Protein AF-A0AAW3P7K0-F1 (afdb_monomer_lite)

pLDDT: mean 92.18, std 8.74, range [52.62, 98.25]

Structure (mmCIF, N/CA/C/O backbone):
data_AF-A0AAW3P7K0-F1
#
_entry.id   AF-A0AAW3P7K0-F1
#
loop_
_atom_site.group_PDB
_atom_site.id
_atom_site.type_symbol
_atom_site.label_atom_id
_atom_sit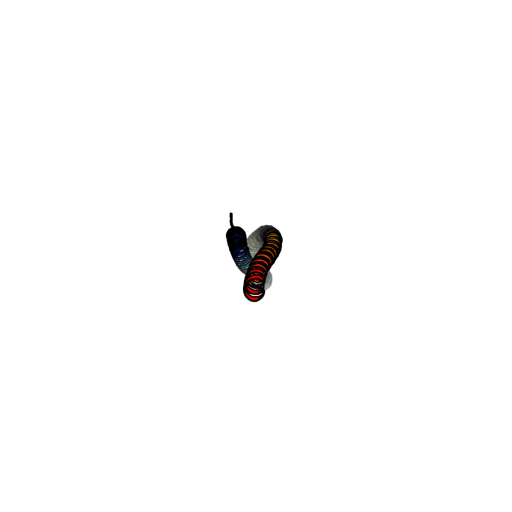e.label_alt_id
_atom_site.label_comp_id
_atom_site.label_asym_id
_atom_site.label_entity_id
_atom_site.label_seq_id
_atom_site.pdbx_PDB_ins_code
_atom_site.Cartn_x
_atom_site.Cartn_y
_atom_site.Cartn_z
_atom_site.occupancy
_atom_site.B_iso_or_equiv
_atom_site.auth_seq_id
_atom_site.auth_comp_id
_atom_site.auth_asym_id
_atom_site.auth_atom_id
_atom_site.pdbx_PDB_model_num
ATOM 1 N N . MET A 1 1 ? -27.003 12.904 22.750 1.00 52.62 1 MET A N 1
ATOM 2 C CA . MET A 1 1 ? -26.689 11.884 21.713 1.00 52.62 1 MET A CA 1
ATOM 3 C C . MET A 1 1 ? -26.340 10.561 22.387 1.00 52.62 1 MET A C 1
ATOM 5 O O . MET A 1 1 ? -25.331 10.529 23.082 1.00 52.62 1 MET A O 1
ATOM 9 N N . SER A 1 2 ? -27.142 9.507 22.182 1.00 78.75 2 SER A N 1
ATOM 10 C CA . SER A 1 2 ? -26.911 8.167 22.763 1.00 78.75 2 SER A CA 1
ATOM 11 C C . SER A 1 2 ? -25.502 7.629 22.449 1.00 78.75 2 SER A C 1
ATOM 13 O O . SER A 1 2 ? -24.997 7.833 21.338 1.00 78.75 2 SER A O 1
ATOM 15 N N . GLY A 1 3 ? -24.869 6.960 23.423 1.00 83.00 3 GLY A N 1
ATOM 16 C CA . GLY A 1 3 ? -23.527 6.372 23.309 1.00 83.00 3 GLY A CA 1
ATOM 17 C C . GLY A 1 3 ? -23.384 5.454 22.093 1.00 83.00 3 GLY A C 1
ATOM 18 O O . GLY A 1 3 ? -22.429 5.605 21.327 1.00 83.00 3 GLY A O 1
ATOM 19 N N . ARG A 1 4 ? -24.408 4.637 21.813 1.00 86.44 4 ARG A N 1
ATOM 20 C CA . ARG A 1 4 ? -24.491 3.774 20.621 1.00 86.44 4 ARG A CA 1
ATOM 21 C C . ARG A 1 4 ? -24.392 4.550 19.301 1.00 86.44 4 ARG A C 1
ATOM 23 O O . ARG A 1 4 ? -23.678 4.135 18.392 1.00 86.44 4 ARG A O 1
ATOM 30 N N . ARG A 1 5 ? -25.022 5.731 19.192 1.00 88.75 5 ARG A N 1
ATOM 31 C CA . ARG A 1 5 ? -24.931 6.567 17.972 1.00 88.75 5 ARG A CA 1
ATOM 32 C C . ARG A 1 5 ? -23.519 7.116 17.750 1.00 88.75 5 ARG A C 1
ATOM 34 O O . ARG A 1 5 ? -23.095 7.255 16.606 1.00 88.75 5 AR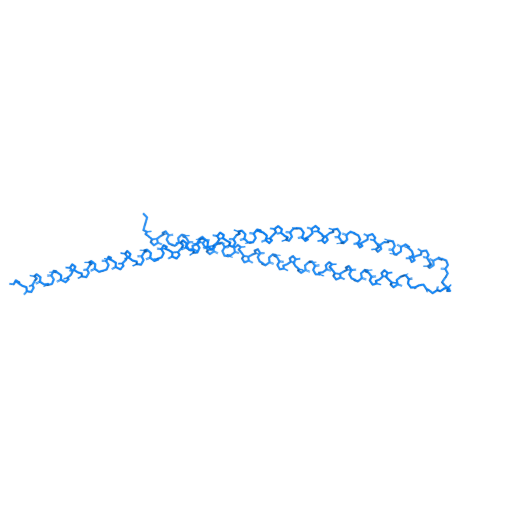G A O 1
ATOM 41 N N . LYS A 1 6 ? -22.783 7.437 18.822 1.00 88.88 6 LYS A N 1
ATOM 42 C CA . LYS A 1 6 ? -21.378 7.875 18.720 1.00 88.88 6 LYS A CA 1
ATOM 43 C C . LYS A 1 6 ? -20.474 6.723 18.269 1.00 88.88 6 LYS A C 1
ATOM 45 O O . LYS A 1 6 ? -19.664 6.924 17.370 1.00 88.88 6 LYS A O 1
ATOM 50 N N . VAL A 1 7 ? -20.664 5.526 18.831 1.00 93.56 7 VAL A N 1
ATOM 51 C CA . VAL A 1 7 ? -19.951 4.299 18.429 1.00 93.56 7 VAL A CA 1
ATOM 52 C C . VAL A 1 7 ? -20.175 3.997 16.945 1.00 93.56 7 VAL A C 1
ATOM 54 O O . VAL A 1 7 ? -19.207 3.832 16.209 1.00 93.56 7 VAL A O 1
ATOM 57 N N . ALA A 1 8 ? -21.425 4.033 16.473 1.00 93.56 8 ALA A N 1
ATOM 58 C CA . ALA A 1 8 ? -21.753 3.787 15.067 1.00 93.56 8 ALA A CA 1
ATOM 59 C C . ALA A 1 8 ? -21.078 4.781 14.102 1.00 93.56 8 ALA A C 1
ATOM 61 O O . ALA A 1 8 ? -20.590 4.383 13.043 1.00 93.56 8 ALA A O 1
ATOM 62 N N . ARG A 1 9 ? -20.997 6.068 14.474 1.00 93.81 9 ARG A N 1
ATOM 63 C CA . ARG A 1 9 ? -20.288 7.085 13.676 1.00 93.81 9 ARG A CA 1
ATOM 64 C C . ARG A 1 9 ? -18.791 6.800 13.585 1.00 93.81 9 ARG A C 1
ATOM 66 O O . ARG A 1 9 ? -18.243 6.836 12.488 1.00 93.81 9 ARG A O 1
ATOM 73 N N . ILE A 1 10 ? -18.141 6.492 14.710 1.00 94.25 10 ILE A N 1
ATOM 74 C CA . ILE A 1 10 ? -16.709 6.158 14.721 1.00 94.25 10 ILE A CA 1
ATOM 75 C C . ILE A 1 10 ? -16.457 4.877 13.913 1.00 94.25 10 ILE A C 1
ATOM 77 O O . ILE A 1 10 ? -15.518 4.843 13.126 1.00 94.25 10 ILE A O 1
ATOM 81 N N . ALA A 1 11 ? -17.329 3.870 14.020 1.00 95.56 11 ALA A N 1
ATOM 82 C CA . ALA A 1 11 ? -17.244 2.656 13.207 1.00 95.56 11 ALA A CA 1
ATOM 83 C C . ALA A 1 11 ? -17.280 2.967 11.702 1.00 95.56 11 ALA A C 1
ATOM 85 O O . ALA A 1 11 ? -16.479 2.439 10.936 1.00 95.56 11 ALA A O 1
ATOM 86 N N . GLY A 1 12 ? -18.193 3.848 11.276 1.00 96.50 12 GLY A N 1
ATOM 87 C CA . GLY A 1 12 ? -18.274 4.298 9.885 1.00 96.50 12 GLY A CA 1
ATOM 88 C C . GLY A 1 12 ? -17.004 5.011 9.418 1.00 96.50 12 GLY A C 1
ATOM 89 O O . GLY A 1 12 ? -16.518 4.741 8.322 1.00 96.50 12 GLY A O 1
ATOM 90 N N . LEU A 1 13 ? -16.429 5.868 10.268 1.00 95.81 13 LEU A N 1
ATOM 91 C CA . LEU A 1 13 ? -15.160 6.538 9.978 1.00 95.81 13 LEU A CA 1
ATOM 92 C C . LEU A 1 13 ? -14.005 5.542 9.846 1.00 95.81 13 LEU A C 1
ATOM 94 O O . LEU A 1 13 ? -13.246 5.645 8.888 1.00 95.81 13 LEU A O 1
ATOM 98 N N . VAL A 1 14 ? -13.886 4.573 10.760 1.00 97.31 14 VAL A N 1
ATOM 99 C CA . VAL A 1 14 ? -12.852 3.525 10.694 1.00 97.31 14 VAL A CA 1
ATOM 100 C C . VAL A 1 14 ? -12.956 2.765 9.374 1.00 97.31 14 VAL A C 1
ATOM 102 O O . VAL A 1 14 ? -11.985 2.758 8.623 1.00 97.31 14 VAL A O 1
ATOM 105 N N . ARG A 1 15 ? -14.147 2.261 9.021 1.00 97.50 15 ARG A N 1
ATOM 106 C CA . ARG A 1 15 ? -14.367 1.541 7.753 1.00 97.50 15 ARG A CA 1
ATOM 107 C C . ARG A 1 15 ? -14.004 2.373 6.527 1.00 97.50 15 ARG A C 1
ATOM 109 O O . ARG A 1 15 ? -13.376 1.880 5.598 1.00 97.50 15 ARG A O 1
ATOM 116 N N . SER A 1 16 ? -14.377 3.654 6.518 1.00 96.88 16 SER A N 1
ATOM 117 C CA . SER A 1 16 ? -14.027 4.548 5.411 1.00 96.88 16 SER A CA 1
ATOM 118 C C . SER A 1 16 ? -12.514 4.735 5.273 1.00 96.88 16 SER A C 1
ATOM 120 O O . SER A 1 16 ? -12.029 4.876 4.153 1.00 96.88 16 SER A O 1
ATOM 122 N N . ARG A 1 17 ? -11.773 4.774 6.386 1.00 95.81 17 ARG A N 1
ATOM 123 C CA . ARG A 1 17 ? -10.309 4.913 6.375 1.00 95.81 17 ARG A CA 1
ATOM 124 C C . ARG A 1 17 ? -9.609 3.618 5.990 1.00 95.81 17 ARG A C 1
ATOM 126 O O . ARG A 1 17 ? -8.595 3.681 5.310 1.00 95.81 17 ARG A O 1
ATOM 133 N N . GLU A 1 18 ? -10.154 2.475 6.381 1.00 97.31 18 GLU A N 1
ATOM 134 C CA . GLU A 1 18 ? -9.675 1.160 5.944 1.00 97.31 18 GLU A CA 1
ATOM 135 C C . GLU A 1 18 ? -9.805 1.019 4.427 1.00 97.31 18 GLU A C 1
ATOM 137 O O . GLU A 1 18 ? -8.815 0.757 3.757 1.00 97.31 18 GLU A O 1
ATOM 142 N N . ALA A 1 19 ? -10.964 1.367 3.864 1.00 97.62 19 ALA A N 1
ATOM 143 C CA . ALA A 1 19 ? -11.151 1.364 2.415 1.00 97.62 19 ALA A CA 1
ATOM 144 C C . ALA A 1 19 ? -10.197 2.331 1.678 1.00 97.62 19 ALA A C 1
ATOM 146 O O . ALA A 1 19 ? -9.783 2.064 0.552 1.00 97.62 19 ALA A O 1
ATOM 147 N N . GLU A 1 20 ? -9.843 3.471 2.285 1.00 96.31 20 GLU A N 1
ATOM 148 C CA . GLU A 1 20 ? -8.835 4.397 1.742 1.00 96.31 20 GLU A CA 1
ATOM 149 C C . GLU A 1 20 ? -7.431 3.763 1.741 1.00 96.31 20 GLU A C 1
ATOM 151 O O . GLU A 1 20 ? -6.703 3.886 0.757 1.00 96.31 20 GLU A O 1
ATOM 156 N N . ILE A 1 21 ? -7.067 3.052 2.812 1.00 98.25 21 ILE A N 1
ATOM 157 C CA . ILE A 1 21 ? -5.803 2.308 2.931 1.00 98.25 21 ILE A CA 1
ATOM 158 C C . ILE A 1 21 ? -5.728 1.185 1.895 1.00 98.25 21 ILE A C 1
ATOM 160 O O . ILE A 1 21 ? -4.698 1.042 1.234 1.00 98.25 21 ILE A O 1
ATOM 164 N N . ASP A 1 22 ? -6.809 0.430 1.706 1.00 98.12 22 ASP A N 1
ATOM 165 C CA . ASP A 1 22 ? -6.865 -0.659 0.726 1.00 98.12 22 ASP A CA 1
ATOM 166 C C . ASP A 1 22 ? -6.662 -0.133 -0.699 1.00 98.12 22 ASP A C 1
ATOM 168 O O . ASP A 1 22 ? -5.878 -0.688 -1.471 1.00 98.12 22 ASP A O 1
ATOM 172 N N . ARG A 1 23 ? -7.299 0.999 -1.032 1.00 97.31 23 ARG A N 1
ATOM 173 C CA . ARG A 1 23 ? -7.100 1.682 -2.319 1.00 97.31 23 ARG A CA 1
ATOM 174 C C . ARG A 1 23 ? -5.647 2.109 -2.506 1.00 97.31 23 ARG A C 1
ATOM 176 O O . ARG A 1 23 ? -5.042 1.736 -3.502 1.00 97.31 23 ARG A O 1
ATOM 183 N N . LEU A 1 24 ? -5.060 2.812 -1.535 1.00 97.25 24 LEU A N 1
ATOM 184 C CA . LEU A 1 24 ? -3.656 3.243 -1.607 1.00 97.25 24 LEU A CA 1
ATOM 185 C C . LEU A 1 24 ? -2.685 2.060 -1.735 1.00 97.25 24 LEU A C 1
ATOM 187 O O . LEU A 1 24 ? -1.681 2.147 -2.441 1.00 97.25 24 LEU A O 1
ATOM 191 N N . THR A 1 25 ? -2.993 0.941 -1.083 1.00 98.00 25 THR A N 1
ATOM 192 C CA . THR A 1 25 ? -2.205 -0.294 -1.178 1.00 98.00 25 THR A CA 1
ATOM 193 C C . THR A 1 25 ? -2.287 -0.890 -2.585 1.00 98.00 25 THR A C 1
ATOM 195 O O . THR A 1 25 ? -1.261 -1.239 -3.170 1.00 98.00 25 THR A O 1
ATOM 198 N N . ALA A 1 26 ? -3.487 -0.947 -3.169 1.00 98.00 26 ALA A N 1
ATOM 199 C CA . ALA A 1 26 ? -3.677 -1.385 -4.549 1.00 98.00 26 ALA A CA 1
ATOM 200 C C . ALA A 1 26 ? -2.981 -0.451 -5.554 1.00 98.00 26 ALA A C 1
ATOM 202 O O . ALA A 1 26 ? -2.425 -0.916 -6.550 1.00 98.00 26 ALA A O 1
ATOM 203 N N . ASP A 1 27 ? -2.988 0.857 -5.305 1.00 96.94 27 ASP A N 1
ATOM 204 C CA . ASP A 1 27 ? -2.317 1.851 -6.146 1.00 96.94 27 ASP A CA 1
ATOM 205 C C . ASP A 1 27 ? -0.795 1.653 -6.127 1.00 96.94 27 ASP A C 1
ATOM 207 O O . ASP A 1 27 ? -0.165 1.612 -7.186 1.00 96.94 27 ASP A O 1
ATOM 211 N N . LEU A 1 28 ? -0.209 1.433 -4.945 1.00 98.00 28 LEU A N 1
ATOM 212 C CA . LEU A 1 28 ? 1.212 1.108 -4.789 1.00 98.00 28 LEU A CA 1
ATOM 213 C C . LEU A 1 28 ? 1.596 -0.195 -5.497 1.00 98.00 28 LEU A C 1
ATOM 215 O O . LEU A 1 28 ? 2.652 -0.256 -6.126 1.00 98.00 28 LEU A O 1
ATOM 219 N N . ALA A 1 29 ? 0.740 -1.218 -5.450 1.00 97.81 29 ALA A N 1
ATOM 220 C CA . ALA A 1 29 ? 0.965 -2.459 -6.190 1.00 97.81 29 ALA A CA 1
ATOM 221 C C . ALA A 1 29 ? 0.989 -2.220 -7.711 1.00 97.81 29 ALA A C 1
ATOM 223 O O . ALA A 1 29 ? 1.843 -2.761 -8.416 1.00 97.81 29 ALA A O 1
ATOM 224 N N . ARG A 1 30 ? 0.107 -1.352 -8.229 1.00 97.00 30 ARG A N 1
ATOM 225 C CA . ARG A 1 30 ? 0.132 -0.954 -9.647 1.00 97.00 30 ARG A CA 1
ATOM 226 C C . ARG A 1 30 ? 1.393 -0.166 -10.000 1.00 97.00 30 ARG A C 1
ATOM 228 O O . AR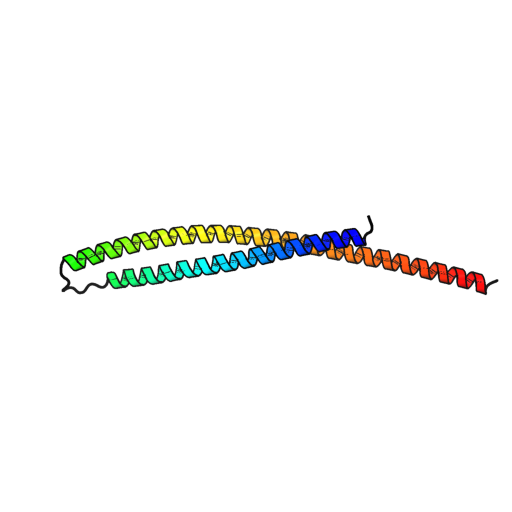G A 1 30 ? 1.992 -0.417 -11.044 1.00 97.00 30 ARG A O 1
ATOM 235 N N . GLN A 1 31 ? 1.827 0.750 -9.135 1.00 97.19 31 GLN A N 1
ATOM 236 C CA . GLN A 1 31 ? 3.085 1.477 -9.330 1.00 97.19 31 GLN A CA 1
ATOM 237 C C . GLN A 1 31 ? 4.296 0.532 -9.336 1.00 97.19 31 GLN A C 1
ATOM 239 O O . GLN A 1 31 ? 5.196 0.702 -10.157 1.00 97.19 31 GLN A O 1
ATOM 244 N N . GLU A 1 32 ? 4.309 -0.489 -8.482 1.00 97.94 32 GLU A N 1
ATOM 245 C CA . GLU A 1 32 ? 5.364 -1.503 -8.449 1.00 97.94 32 GLU A CA 1
ATOM 246 C C . GLU A 1 32 ? 5.422 -2.316 -9.753 1.00 97.94 32 GLU A C 1
ATOM 248 O O . GLU A 1 32 ? 6.505 -2.517 -10.303 1.00 97.94 32 GLU A O 1
ATOM 253 N N . ALA A 1 33 ? 4.274 -2.695 -10.322 1.00 97.25 33 ALA A N 1
ATOM 254 C CA . ALA A 1 33 ? 4.228 -3.359 -11.627 1.00 97.25 33 ALA A CA 1
ATOM 255 C C . ALA A 1 33 ? 4.816 -2.481 -12.751 1.00 97.25 33 ALA A C 1
ATOM 257 O O . ALA A 1 33 ? 5.556 -2.965 -13.612 1.00 97.25 33 ALA A O 1
ATOM 258 N N . ILE A 1 34 ? 4.542 -1.170 -12.727 1.00 96.38 34 ILE A N 1
ATOM 259 C CA . ILE A 1 34 ? 5.133 -0.208 -13.672 1.00 96.38 34 ILE A CA 1
ATOM 260 C C . ILE A 1 34 ? 6.652 -0.127 -13.480 1.00 96.38 34 ILE A C 1
ATOM 262 O O . ILE A 1 34 ? 7.394 -0.194 -14.463 1.00 96.38 34 ILE A O 1
ATOM 266 N N . ARG A 1 35 ? 7.127 -0.047 -12.230 1.00 97.56 35 ARG A N 1
ATOM 267 C CA . ARG A 1 35 ? 8.559 -0.022 -11.894 1.00 97.56 35 ARG A CA 1
ATOM 268 C C . ARG A 1 35 ? 9.276 -1.243 -12.475 1.00 97.56 35 ARG A C 1
ATOM 270 O O . ARG A 1 35 ? 10.280 -1.097 -13.171 1.00 97.56 35 ARG A O 1
ATOM 277 N N . GLN A 1 36 ? 8.719 -2.436 -12.266 1.00 97.75 36 GLN A N 1
ATOM 278 C CA . GLN A 1 36 ? 9.257 -3.690 -12.802 1.00 97.75 36 GLN A CA 1
ATOM 279 C C . GLN A 1 36 ? 9.281 -3.703 -14.333 1.00 97.75 36 GLN A C 1
ATOM 281 O O . GLN A 1 36 ? 10.279 -4.105 -14.932 1.00 97.75 36 GLN A O 1
ATOM 286 N N . ARG A 1 37 ? 8.222 -3.207 -14.983 1.00 96.62 37 ARG A N 1
ATOM 287 C CA . ARG A 1 37 ? 8.174 -3.090 -16.446 1.00 96.62 37 ARG A CA 1
ATOM 288 C C . ARG A 1 37 ? 9.281 -2.182 -16.984 1.00 96.62 37 ARG A C 1
ATOM 290 O O . ARG A 1 37 ? 9.958 -2.565 -17.935 1.00 96.62 37 ARG A O 1
ATOM 297 N N . ILE A 1 38 ? 9.497 -1.012 -16.379 1.00 95.75 38 ILE A N 1
ATOM 298 C CA . ILE A 1 38 ? 10.563 -0.085 -16.798 1.00 95.75 38 ILE A CA 1
ATOM 299 C C . ILE A 1 38 ? 11.942 -0.734 -16.617 1.00 95.75 38 ILE A C 1
ATOM 301 O O . ILE A 1 38 ? 12.785 -0.645 -17.508 1.00 95.75 38 ILE A O 1
ATOM 305 N N . GLN A 1 39 ? 12.163 -1.437 -15.504 1.00 97.75 39 GLN A N 1
ATOM 306 C CA . GLN A 1 39 ? 13.419 -2.149 -15.252 1.00 97.75 39 GLN A CA 1
ATOM 307 C C . GLN A 1 39 ? 13.676 -3.277 -16.256 1.00 97.75 39 GLN A C 1
ATOM 309 O O . GLN A 1 39 ? 14.804 -3.432 -16.727 1.00 97.75 39 GLN A O 1
ATOM 314 N N . ASN A 1 40 ? 12.643 -4.038 -16.621 1.00 97.38 40 ASN A N 1
ATOM 315 C CA . ASN A 1 40 ? 12.753 -5.074 -17.645 1.00 97.38 40 ASN A CA 1
ATOM 316 C C . ASN A 1 40 ? 13.087 -4.467 -19.012 1.00 97.38 40 ASN A C 1
ATOM 318 O O . ASN A 1 40 ? 14.018 -4.930 -19.663 1.00 97.38 40 ASN A O 1
ATOM 322 N N . ASN A 1 41 ? 12.412 -3.381 -19.401 1.00 95.50 41 ASN A N 1
ATOM 323 C CA . ASN A 1 41 ? 12.713 -2.673 -20.646 1.00 95.50 41 ASN A CA 1
ATOM 324 C C . ASN A 1 41 ? 14.157 -2.157 -20.677 1.00 95.50 41 ASN A C 1
ATOM 326 O O . ASN A 1 41 ? 14.846 -2.335 -21.677 1.00 95.50 41 ASN A O 1
ATOM 330 N N . LEU A 1 42 ? 14.641 -1.568 -19.578 1.00 97.81 42 LEU A N 1
ATOM 331 C CA . LEU A 1 42 ? 16.032 -1.119 -19.463 1.00 97.81 42 LEU A CA 1
ATOM 332 C C . LEU A 1 42 ? 17.026 -2.271 -19.627 1.00 97.81 42 LEU A C 1
ATOM 334 O O . LEU A 1 42 ? 18.047 -2.103 -20.290 1.00 97.81 42 LEU A O 1
ATOM 338 N N . ARG A 1 43 ? 16.727 -3.443 -19.054 1.00 97.75 43 ARG A N 1
ATOM 339 C CA . ARG A 1 43 ? 17.555 -4.643 -19.217 1.00 97.75 43 ARG A CA 1
ATOM 340 C C . ARG A 1 43 ? 17.601 -5.088 -20.677 1.00 97.75 43 ARG A C 1
ATOM 342 O O . ARG A 1 43 ? 18.684 -5.346 -21.188 1.00 97.75 43 ARG A O 1
ATOM 349 N N . THR A 1 44 ? 16.454 -5.133 -21.352 1.00 96.62 44 THR A N 1
ATOM 350 C CA . THR A 1 44 ? 16.381 -5.483 -22.777 1.00 96.62 44 THR A CA 1
ATOM 351 C C . THR A 1 44 ? 17.128 -4.470 -23.644 1.00 96.62 44 THR A C 1
ATOM 353 O O . THR A 1 44 ? 17.896 -4.864 -24.513 1.00 96.62 44 THR A O 1
ATOM 356 N N . MET A 1 45 ? 16.979 -3.166 -23.388 1.00 96.25 45 MET A N 1
ATOM 357 C CA . MET A 1 45 ? 17.724 -2.134 -24.121 1.00 96.25 45 MET A CA 1
ATOM 358 C C . MET A 1 45 ? 19.235 -2.249 -23.909 1.00 96.25 45 MET A C 1
ATOM 360 O O . MET A 1 45 ? 19.989 -2.090 -24.864 1.00 96.25 45 MET A O 1
ATOM 364 N N . GLN A 1 46 ? 19.679 -2.575 -22.690 1.00 96.12 46 GLN A N 1
ATOM 365 C CA . GLN A 1 46 ? 21.092 -2.832 -22.414 1.00 96.12 46 GLN A CA 1
ATOM 366 C C . GLN A 1 46 ? 21.609 -4.033 -23.217 1.00 96.12 46 GLN A C 1
ATOM 368 O O . GLN A 1 46 ? 22.670 -3.939 -23.822 1.00 96.12 46 GLN A O 1
ATOM 373 N N . GLN A 1 47 ? 20.847 -5.131 -23.280 1.00 95.25 47 GLN A N 1
ATOM 374 C CA . GLN A 1 47 ? 21.214 -6.307 -24.078 1.00 95.25 47 GLN A CA 1
ATOM 375 C C . GLN A 1 47 ? 21.349 -5.961 -25.565 1.00 95.25 47 GLN A C 1
ATOM 377 O O . GLN A 1 47 ? 22.373 -6.266 -26.171 1.00 95.25 47 GLN A O 1
ATOM 382 N N . LEU A 1 48 ? 20.367 -5.250 -26.129 1.00 93.50 48 LEU A N 1
ATOM 383 C CA . LEU A 1 48 ? 20.401 -4.799 -27.525 1.00 93.50 48 LEU A CA 1
ATOM 384 C C . LEU A 1 48 ? 21.580 -3.858 -27.796 1.00 93.50 48 LEU A C 1
ATOM 386 O O . LEU A 1 48 ? 22.214 -3.929 -28.850 1.00 93.50 48 LEU A O 1
ATOM 390 N N . PHE A 1 49 ? 21.895 -2.985 -26.838 1.00 93.44 49 PHE A N 1
ATOM 391 C CA . PHE A 1 49 ? 23.050 -2.105 -26.928 1.00 93.44 49 PHE A CA 1
ATOM 392 C C . PHE A 1 49 ? 24.346 -2.917 -26.972 1.00 93.44 49 PHE A C 1
ATOM 394 O O . PHE A 1 49 ? 25.166 -2.702 -27.866 1.00 93.44 49 PHE A O 1
ATOM 401 N N . ASP A 1 50 ? 24.520 -3.871 -26.058 1.00 90.81 50 ASP A N 1
ATOM 402 C CA . ASP A 1 50 ? 25.714 -4.714 -25.974 1.00 90.81 50 ASP A CA 1
ATOM 403 C C . ASP A 1 50 ? 25.885 -5.580 -27.232 1.00 90.81 50 ASP A C 1
ATOM 405 O O . ASP A 1 50 ? 26.986 -5.666 -27.779 1.00 90.81 50 ASP A O 1
ATOM 409 N N . GLU A 1 51 ? 24.797 -6.157 -27.748 1.00 88.38 51 GLU A N 1
ATOM 410 C CA . GLU A 1 51 ? 24.774 -6.922 -29.000 1.00 88.38 51 GLU A CA 1
ATOM 411 C C . GLU A 1 51 ? 25.176 -6.069 -30.205 1.00 88.38 51 GLU A C 1
ATOM 413 O O . GLU A 1 51 ? 26.035 -6.475 -30.988 1.00 88.38 51 GLU A O 1
ATOM 418 N N . ALA A 1 52 ? 24.639 -4.850 -30.320 1.00 85.50 52 ALA A N 1
ATOM 419 C CA . ALA A 1 52 ? 25.008 -3.923 -31.388 1.00 85.50 52 ALA A CA 1
ATOM 420 C C . ALA A 1 52 ? 26.489 -3.493 -31.328 1.00 85.50 52 ALA A C 1
ATOM 422 O O . ALA A 1 52 ? 27.030 -3.011 -32.325 1.00 85.50 52 ALA A O 1
ATOM 423 N N . GLY A 1 53 ? 27.143 -3.651 -30.171 1.00 81.25 53 GLY A N 1
ATOM 424 C CA . GLY A 1 53 ? 28.568 -3.377 -29.967 1.00 81.25 53 GLY A CA 1
ATOM 425 C C . GLY A 1 53 ? 29.504 -4.522 -30.344 1.00 81.25 53 GLY A C 1
ATOM 426 O O . GLY A 1 53 ? 30.706 -4.296 -30.463 1.00 81.25 53 GLY A O 1
ATOM 427 N N . ARG A 1 54 ? 28.988 -5.740 -30.547 1.00 79.88 54 ARG A N 1
ATOM 428 C CA . ARG A 1 54 ? 29.792 -6.892 -30.975 1.00 79.88 54 ARG A CA 1
ATOM 429 C C . ARG A 1 54 ? 30.047 -6.789 -32.481 1.00 79.88 54 ARG A C 1
ATOM 431 O O . ARG A 1 54 ? 29.227 -7.186 -33.306 1.00 79.88 54 ARG A O 1
ATOM 438 N N . THR A 1 55 ? 31.173 -6.191 -32.859 1.00 67.31 55 THR A N 1
ATOM 439 C CA . THR A 1 55 ? 31.546 -5.985 -34.264 1.00 67.31 55 THR A CA 1
ATOM 440 C C . THR A 1 55 ? 32.106 -7.256 -34.900 1.00 67.31 55 THR A C 1
ATOM 442 O O . THR A 1 55 ? 32.902 -7.970 -34.299 1.00 67.31 55 THR A O 1
ATOM 445 N N . ASN A 1 56 ? 31.749 -7.489 -36.166 1.00 66.31 56 ASN A N 1
ATOM 446 C CA . ASN A 1 56 ? 32.500 -8.372 -37.052 1.00 66.31 56 ASN A CA 1
ATOM 447 C C . ASN A 1 56 ? 33.500 -7.484 -37.822 1.00 66.31 56 ASN A C 1
ATOM 449 O O . ASN A 1 56 ? 33.043 -6.532 -38.464 1.00 66.31 56 ASN A O 1
ATOM 453 N N . PRO A 1 57 ? 34.819 -7.737 -37.759 1.00 60.84 57 PRO A N 1
ATOM 454 C CA . PRO A 1 57 ? 35.830 -6.906 -38.421 1.00 60.84 57 PRO A CA 1
ATOM 455 C C . PRO A 1 57 ? 35.673 -6.808 -39.950 1.00 60.84 57 PRO A C 1
ATOM 457 O O . PRO A 1 57 ? 36.230 -5.899 -40.553 1.00 60.84 57 PRO A O 1
ATOM 460 N N . ALA A 1 58 ? 34.872 -7.678 -40.577 1.00 65.38 58 ALA A N 1
ATOM 461 C CA . ALA A 1 58 ? 34.573 -7.648 -42.012 1.00 65.38 58 ALA A CA 1
ATOM 462 C C . ALA A 1 58 ? 33.358 -6.772 -42.413 1.00 65.38 58 ALA A C 1
ATOM 464 O O . ALA A 1 58 ? 32.892 -6.846 -43.549 1.00 65.38 58 ALA A O 1
ATOM 465 N N . ALA A 1 59 ? 32.779 -5.982 -41.500 1.00 66.19 59 ALA A N 1
ATOM 466 C CA . ALA A 1 59 ? 31.566 -5.212 -41.791 1.00 66.19 59 ALA A CA 1
ATOM 467 C C . ALA A 1 59 ? 31.831 -3.966 -42.665 1.00 66.19 59 ALA A C 1
ATOM 469 O O . ALA A 1 59 ? 32.670 -3.129 -42.342 1.00 66.19 59 ALA A O 1
ATOM 470 N N . PHE A 1 60 ? 31.045 -3.805 -43.737 1.00 72.69 60 PHE A N 1
ATOM 471 C CA . PHE A 1 60 ? 31.052 -2.626 -44.613 1.00 72.69 60 PHE A CA 1
ATOM 472 C C . PHE A 1 60 ? 30.764 -1.314 -43.854 1.00 72.69 60 PHE A C 1
ATOM 474 O O . PHE A 1 60 ? 29.961 -1.286 -42.919 1.00 72.69 60 PHE A O 1
ATOM 481 N N . ALA A 1 61 ? 31.352 -0.198 -44.306 1.00 71.88 61 ALA A N 1
ATOM 482 C CA . ALA A 1 61 ? 31.270 1.115 -43.648 1.00 71.88 61 ALA A CA 1
ATOM 483 C C . ALA A 1 61 ? 29.829 1.595 -43.351 1.00 71.88 61 ALA A C 1
ATOM 485 O O . ALA A 1 61 ? 29.561 2.093 -42.258 1.00 71.88 61 ALA A O 1
ATOM 486 N N . LEU A 1 62 ? 28.878 1.367 -44.267 1.00 73.88 62 LEU A N 1
ATOM 487 C CA . LEU A 1 62 ? 27.461 1.724 -44.084 1.00 73.88 62 LEU A CA 1
ATOM 488 C C . LEU A 1 62 ? 26.801 0.959 -42.917 1.00 73.88 62 LEU A C 1
ATOM 490 O O . LEU A 1 62 ? 25.989 1.510 -42.176 1.00 73.88 62 LEU A O 1
ATOM 494 N N . LEU A 1 63 ? 27.167 -0.312 -42.715 1.00 76.69 63 LEU A N 1
ATOM 495 C CA . LEU A 1 63 ? 26.678 -1.117 -41.588 1.00 76.69 63 LEU A CA 1
ATOM 496 C C . LEU A 1 63 ? 27.246 -0.615 -40.258 1.00 76.69 63 LEU A C 1
ATOM 498 O O . LEU A 1 63 ? 26.546 -0.643 -39.247 1.00 76.69 63 LEU A O 1
ATOM 502 N N . SER A 1 64 ? 28.488 -0.127 -40.261 1.00 76.12 64 SER A N 1
ATOM 503 C CA . SER A 1 64 ? 29.105 0.499 -39.087 1.00 76.12 64 SER A CA 1
ATOM 504 C C . SER A 1 64 ? 28.366 1.782 -38.682 1.00 76.12 64 SER A C 1
ATOM 506 O O . SER A 1 64 ? 28.016 1.946 -37.513 1.00 76.12 64 SER A O 1
ATOM 508 N N . GLN A 1 65 ? 28.028 2.641 -39.652 1.00 80.38 65 GLN A N 1
ATOM 509 C CA . GLN A 1 65 ? 27.290 3.888 -39.412 1.00 80.38 65 GLN A CA 1
ATOM 510 C C . GLN A 1 65 ? 25.855 3.651 -38.911 1.00 80.38 65 GLN A C 1
ATOM 512 O O . GLN A 1 65 ? 25.403 4.313 -37.979 1.00 80.38 65 GLN A O 1
ATOM 517 N N . ASN A 1 66 ? 25.141 2.672 -39.473 1.00 84.62 66 ASN A N 1
ATOM 518 C CA . ASN A 1 66 ? 23.807 2.316 -38.980 1.00 84.62 66 ASN A CA 1
ATOM 519 C C . ASN A 1 66 ? 23.847 1.785 -37.538 1.00 84.62 66 ASN A C 1
ATOM 521 O O . ASN A 1 66 ? 22.986 2.115 -36.724 1.00 84.62 66 ASN A O 1
ATOM 525 N N . ARG A 1 67 ? 24.867 0.989 -37.194 1.00 83.44 67 ARG A N 1
ATOM 526 C CA . ARG A 1 67 ? 25.039 0.457 -35.834 1.00 83.44 67 ARG A CA 1
ATOM 527 C C . ARG A 1 67 ? 25.381 1.541 -34.823 1.00 83.44 67 ARG A C 1
ATOM 529 O O . ARG A 1 67 ? 24.845 1.504 -33.717 1.00 83.44 67 ARG A O 1
ATOM 536 N N . SER A 1 68 ? 26.244 2.495 -35.173 1.00 85.38 68 SER A N 1
ATOM 537 C CA . SER A 1 68 ? 26.565 3.610 -34.277 1.00 85.38 68 SER A CA 1
ATOM 538 C C . SER A 1 68 ? 25.342 4.495 -34.031 1.00 85.38 68 SER A C 1
ATOM 540 O O . SER A 1 68 ? 25.049 4.792 -32.874 1.00 85.38 68 SER A O 1
ATOM 542 N N . GLY A 1 69 ? 24.570 4.810 -35.078 1.00 88.38 69 GLY A N 1
ATOM 543 C CA . GLY A 1 69 ? 23.305 5.539 -34.955 1.00 88.38 69 GLY A CA 1
ATOM 544 C C . GLY A 1 69 ? 22.286 4.807 -34.077 1.00 88.38 69 GLY A C 1
ATOM 545 O O . GLY A 1 69 ? 21.733 5.390 -33.147 1.00 88.38 69 GLY A O 1
ATOM 546 N N . TYR A 1 70 ? 22.096 3.502 -34.294 1.00 90.38 70 TYR A N 1
ATOM 547 C CA . TYR A 1 70 ? 21.217 2.677 -33.459 1.00 90.38 70 TYR A CA 1
ATOM 548 C C . TYR A 1 70 ? 21.658 2.642 -31.987 1.00 90.38 70 TYR A C 1
ATOM 550 O O . TYR A 1 70 ? 20.837 2.806 -31.085 1.00 90.38 70 TYR A O 1
ATOM 558 N N . ARG A 1 71 ? 22.962 2.486 -31.722 1.00 93.19 71 ARG A N 1
ATOM 559 C CA . ARG A 1 71 ? 23.521 2.513 -30.361 1.00 93.19 71 ARG A CA 1
ATOM 560 C C . ARG A 1 71 ? 23.313 3.861 -29.679 1.00 93.19 71 ARG A C 1
ATOM 562 O O . ARG A 1 71 ? 23.009 3.883 -28.490 1.00 93.19 71 ARG A O 1
ATOM 569 N N . GLN A 1 72 ? 23.456 4.962 -30.410 1.00 93.50 72 GLN A N 1
ATOM 570 C CA . GLN A 1 72 ? 23.214 6.297 -29.874 1.00 93.50 72 GLN A CA 1
ATOM 571 C C . GLN A 1 72 ? 21.738 6.490 -29.503 1.00 93.50 72 GLN A C 1
ATOM 573 O O . GLN A 1 72 ? 21.447 6.892 -28.380 1.00 93.50 72 GLN A O 1
ATOM 578 N N . LEU A 1 73 ? 20.811 6.070 -30.372 1.00 94.69 73 LEU A N 1
ATOM 579 C CA . LEU A 1 73 ? 19.375 6.079 -30.067 1.00 94.69 73 LEU A CA 1
ATOM 580 C C . LEU A 1 73 ? 19.033 5.229 -28.832 1.00 94.69 73 LEU A C 1
ATOM 582 O O . LEU A 1 73 ? 18.229 5.648 -27.999 1.00 94.69 73 LEU A O 1
ATOM 586 N N . LEU A 1 74 ? 19.652 4.052 -28.682 1.00 95.38 74 LEU A N 1
ATOM 587 C CA . LEU A 1 74 ? 19.475 3.215 -27.492 1.00 95.38 74 LEU A CA 1
ATOM 588 C C . LEU A 1 74 ? 19.997 3.896 -26.222 1.00 95.38 74 LEU A C 1
ATOM 590 O O . LEU A 1 74 ? 19.327 3.837 -25.193 1.00 95.38 74 LEU A O 1
ATOM 594 N N . LEU A 1 75 ? 21.156 4.559 -26.277 1.00 95.75 75 LEU A N 1
ATOM 595 C CA . LEU A 1 75 ? 21.698 5.300 -25.133 1.00 95.75 75 LEU A CA 1
ATOM 596 C C . LEU A 1 75 ? 20.770 6.436 -24.698 1.00 95.75 75 LEU A C 1
ATOM 598 O O . LEU A 1 75 ? 20.515 6.590 -23.498 1.00 95.75 75 LEU A O 1
ATOM 602 N N . ASP A 1 76 ? 20.231 7.189 -25.653 1.00 96.50 76 ASP A N 1
ATOM 603 C CA . ASP A 1 76 ? 19.291 8.275 -25.378 1.00 96.50 76 ASP A CA 1
ATOM 604 C C . ASP A 1 76 ? 17.997 7.731 -24.757 1.00 96.50 76 ASP A C 1
ATOM 606 O O . ASP A 1 76 ? 17.562 8.199 -23.699 1.00 96.50 76 ASP A O 1
ATOM 610 N N . ALA A 1 77 ? 17.428 6.669 -25.338 1.00 95.00 77 ALA A N 1
ATOM 611 C CA . ALA A 1 77 ? 16.231 6.011 -24.815 1.00 95.00 77 ALA A CA 1
ATOM 612 C C . ALA A 1 77 ? 16.449 5.453 -23.399 1.00 95.00 77 ALA A C 1
ATOM 614 O O . ALA A 1 77 ? 15.627 5.658 -22.503 1.00 95.00 77 ALA A O 1
ATOM 615 N N . MET A 1 78 ? 17.581 4.791 -23.149 1.00 97.69 78 MET A N 1
ATOM 616 C CA . MET A 1 78 ? 17.935 4.284 -21.822 1.00 97.69 78 MET A CA 1
ATOM 617 C C . MET A 1 78 ? 18.095 5.410 -20.800 1.00 97.69 78 MET A C 1
ATOM 619 O O . MET A 1 78 ? 17.692 5.257 -19.646 1.00 97.69 78 MET A O 1
ATOM 623 N N . THR A 1 79 ? 18.665 6.544 -21.205 1.00 97.25 79 THR A N 1
ATOM 624 C CA . THR A 1 79 ? 18.810 7.723 -20.343 1.00 97.25 79 THR A CA 1
ATOM 625 C C . THR A 1 79 ? 17.443 8.275 -19.946 1.00 97.25 79 THR A C 1
ATOM 627 O O . THR A 1 79 ? 17.191 8.487 -18.757 1.00 97.25 79 THR A O 1
ATOM 630 N N . GLN A 1 80 ? 16.521 8.399 -20.904 1.00 95.44 80 GLN A N 1
ATOM 631 C CA . GLN A 1 80 ? 15.139 8.812 -20.642 1.00 95.44 80 GLN A CA 1
ATOM 632 C C . GLN A 1 80 ? 14.408 7.821 -19.725 1.00 95.44 80 GLN A C 1
ATOM 634 O O . GLN A 1 80 ? 13.786 8.230 -18.744 1.00 95.44 80 GLN A O 1
ATOM 639 N N . HIS A 1 81 ? 14.534 6.514 -19.970 1.00 95.62 81 HIS A N 1
ATOM 640 C CA . HIS A 1 81 ? 13.919 5.487 -19.125 1.00 95.62 81 HIS A CA 1
ATOM 641 C C . HIS A 1 81 ? 14.473 5.476 -17.695 1.00 95.62 81 HIS A C 1
ATOM 643 O O . HIS A 1 81 ? 13.712 5.261 -16.753 1.00 95.62 81 HIS A O 1
ATOM 649 N N . ARG A 1 82 ? 15.773 5.736 -17.504 1.00 98.00 82 ARG A N 1
ATOM 650 C CA . ARG A 1 82 ? 16.379 5.877 -16.168 1.00 98.00 82 ARG A CA 1
ATOM 651 C C . ARG A 1 82 ? 15.857 7.111 -15.438 1.00 98.00 82 ARG A C 1
ATOM 653 O O . ARG A 1 82 ? 15.566 7.018 -14.248 1.00 98.00 82 ARG A O 1
ATOM 660 N N . ALA A 1 83 ? 15.718 8.242 -16.129 1.00 97.00 83 ALA A N 1
ATOM 661 C CA . ALA A 1 83 ? 15.139 9.452 -15.547 1.00 97.00 83 ALA A CA 1
ATOM 662 C C . ALA A 1 83 ? 13.670 9.231 -15.146 1.00 97.00 83 ALA A C 1
ATOM 664 O O . ALA A 1 83 ? 13.287 9.534 -14.017 1.00 97.00 83 ALA A O 1
ATOM 665 N N . ALA A 1 84 ? 12.877 8.614 -16.026 1.00 94.38 84 ALA A N 1
ATOM 666 C CA . ALA A 1 84 ? 11.490 8.255 -15.742 1.00 94.38 84 ALA A CA 1
ATOM 667 C C . ALA A 1 84 ? 11.371 7.271 -14.567 1.00 94.38 84 ALA A C 1
ATOM 669 O O . ALA A 1 84 ? 10.490 7.432 -13.726 1.00 94.38 84 ALA A O 1
ATOM 670 N N . LEU A 1 85 ? 12.269 6.281 -14.474 1.00 97.88 85 LEU A N 1
ATOM 671 C CA . LEU A 1 85 ? 12.305 5.343 -13.351 1.00 97.88 85 LEU A CA 1
ATOM 672 C C . LEU A 1 85 ? 12.552 6.066 -12.024 1.00 97.88 85 LEU A C 1
ATOM 674 O O . LEU A 1 85 ? 11.826 5.812 -11.070 1.00 97.88 85 LEU A O 1
ATOM 678 N N . ARG A 1 86 ? 13.522 6.988 -11.974 1.00 97.94 86 ARG A N 1
ATOM 679 C CA . ARG A 1 86 ? 13.817 7.772 -10.762 1.00 97.94 86 ARG A CA 1
ATOM 680 C C . ARG A 1 86 ? 12.616 8.605 -10.323 1.00 97.94 86 ARG A C 1
ATOM 682 O O . ARG A 1 86 ? 12.191 8.490 -9.180 1.00 97.94 86 ARG A O 1
ATOM 689 N N . ALA A 1 87 ? 12.018 9.360 -11.245 1.00 96.62 87 ALA A N 1
ATOM 690 C CA . ALA A 1 87 ? 10.831 10.164 -10.951 1.00 96.62 87 ALA A CA 1
ATOM 691 C C . ALA A 1 87 ? 9.649 9.297 -10.471 1.00 96.62 87 ALA A C 1
ATOM 693 O O . ALA A 1 87 ? 8.912 9.663 -9.554 1.00 96.62 87 ALA A O 1
ATOM 694 N N . HIS A 1 88 ? 9.477 8.112 -11.064 1.00 97.06 88 HIS A N 1
ATOM 695 C CA . HIS A 1 88 ? 8.458 7.154 -10.638 1.00 97.06 88 HIS A CA 1
ATOM 696 C C . HIS A 1 88 ? 8.733 6.610 -9.231 1.00 97.06 88 HIS A C 1
ATOM 698 O O . HIS A 1 88 ? 7.823 6.549 -8.407 1.00 97.06 88 HIS A O 1
ATOM 704 N N . GLU A 1 89 ? 9.981 6.255 -8.925 1.00 97.81 89 GLU A N 1
ATOM 705 C CA . GLU A 1 89 ? 10.394 5.768 -7.604 1.00 97.81 89 GLU A CA 1
ATOM 706 C C . GLU A 1 89 ? 10.245 6.842 -6.514 1.00 97.81 89 GLU A C 1
ATOM 708 O O . GLU A 1 89 ? 9.791 6.530 -5.412 1.00 97.81 89 GLU A O 1
ATOM 713 N N . GLU A 1 90 ? 10.529 8.109 -6.819 1.00 97.62 90 GLU A N 1
ATOM 714 C CA . GLU A 1 90 ? 10.271 9.245 -5.923 1.00 97.62 90 GLU A CA 1
ATOM 715 C C . GLU A 1 90 ? 8.773 9.385 -5.611 1.00 97.62 90 GLU A C 1
ATOM 717 O O . GLU A 1 90 ? 8.373 9.467 -4.446 1.00 97.62 90 GLU A O 1
ATOM 722 N N . ASN A 1 91 ? 7.911 9.312 -6.628 1.00 96.00 91 ASN A N 1
ATOM 723 C CA . ASN A 1 91 ? 6.460 9.344 -6.429 1.00 96.00 91 ASN A CA 1
ATOM 724 C C . ASN A 1 91 ? 5.955 8.136 -5.610 1.00 96.00 91 ASN A C 1
ATOM 726 O O . ASN A 1 91 ? 5.078 8.261 -4.745 1.00 96.00 91 ASN A O 1
ATOM 730 N N . MET A 1 92 ? 6.543 6.955 -5.823 1.00 97.81 92 MET A N 1
ATOM 731 C CA . MET A 1 92 ? 6.261 5.775 -5.003 1.00 97.81 92 MET A CA 1
ATOM 732 C C . MET A 1 92 ? 6.649 5.992 -3.538 1.00 97.81 92 MET A C 1
ATOM 734 O O . MET A 1 92 ? 5.913 5.565 -2.647 1.00 97.81 92 MET A O 1
ATOM 738 N N . GLN A 1 93 ? 7.771 6.661 -3.253 1.00 97.94 93 GLN A N 1
ATOM 739 C CA . GLN A 1 93 ? 8.162 6.981 -1.878 1.00 97.94 93 GLN A CA 1
ATOM 740 C C . GLN A 1 93 ? 7.142 7.901 -1.200 1.00 97.94 93 GLN A C 1
ATOM 742 O O . GLN A 1 93 ? 6.729 7.615 -0.075 1.00 97.94 93 GLN A O 1
ATOM 747 N N . VAL A 1 94 ? 6.666 8.938 -1.895 1.00 97.12 94 VAL A N 1
ATOM 748 C CA . VAL A 1 94 ? 5.593 9.816 -1.392 1.00 97.12 94 VAL A CA 1
ATOM 749 C C . VAL A 1 94 ? 4.320 9.014 -1.108 1.00 97.12 94 VAL A C 1
ATOM 751 O O . VAL A 1 94 ? 3.721 9.137 -0.038 1.00 97.12 94 VAL A O 1
ATOM 754 N N . SER A 1 95 ? 3.940 8.122 -2.024 1.00 95.62 95 SER A N 1
ATOM 755 C CA . SER A 1 95 ? 2.765 7.256 -1.874 1.00 95.62 95 SER A CA 1
ATOM 756 C C . SER A 1 95 ? 2.897 6.308 -0.669 1.00 95.62 95 SER A C 1
ATOM 758 O O . SER A 1 95 ? 1.946 6.139 0.098 1.00 95.62 95 SER A O 1
ATOM 760 N N . ARG A 1 96 ? 4.093 5.750 -0.429 1.00 97.81 96 ARG A N 1
ATOM 761 C CA . AR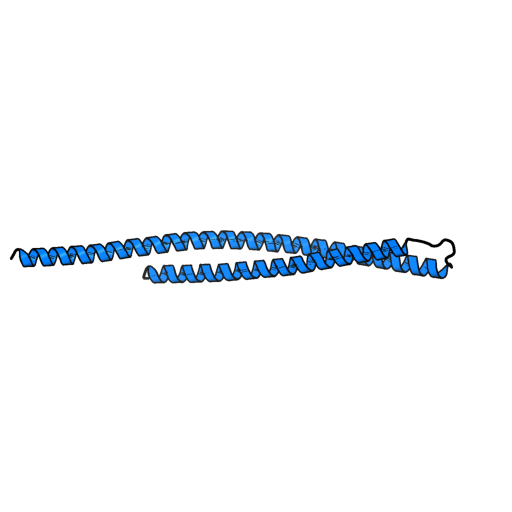G A 1 96 ? 4.400 4.926 0.757 1.00 97.81 96 ARG A CA 1
ATOM 762 C C . ARG A 1 96 ? 4.301 5.727 2.053 1.00 97.81 96 ARG A C 1
ATOM 764 O O . ARG A 1 96 ? 3.703 5.252 3.016 1.00 97.81 96 ARG A O 1
ATOM 771 N N . GLN A 1 97 ? 4.846 6.941 2.087 1.00 97.81 97 GLN A N 1
ATOM 772 C CA . GLN A 1 97 ? 4.747 7.819 3.258 1.00 97.81 97 GLN A CA 1
ATOM 773 C C . GLN A 1 97 ? 3.289 8.179 3.567 1.00 97.81 97 GLN A C 1
ATOM 775 O O . GLN A 1 97 ? 2.863 8.118 4.724 1.00 97.81 97 GLN A O 1
ATOM 780 N N . LEU A 1 98 ? 2.501 8.487 2.532 1.00 97.06 98 LEU A N 1
ATOM 781 C CA . LEU A 1 98 ? 1.074 8.755 2.671 1.00 97.06 98 LEU A CA 1
ATOM 782 C C . LEU A 1 98 ? 0.326 7.540 3.230 1.00 97.06 98 LEU A C 1
ATOM 784 O O . LEU A 1 98 ? -0.456 7.701 4.171 1.00 97.06 98 LEU A O 1
ATOM 788 N N . LEU A 1 99 ? 0.581 6.340 2.697 1.00 98.06 99 LEU A N 1
ATOM 789 C CA . LEU A 1 99 ? -0.006 5.095 3.198 1.00 98.06 99 LEU A CA 1
ATOM 790 C C . LEU A 1 99 ? 0.299 4.908 4.689 1.00 98.06 99 LEU A C 1
ATOM 792 O O . LEU A 1 99 ? -0.627 4.730 5.480 1.00 98.06 99 LEU A O 1
ATOM 796 N N . THR A 1 100 ? 1.563 5.041 5.097 1.00 97.81 100 THR A N 1
ATOM 797 C CA . THR A 1 100 ? 1.972 4.932 6.506 1.00 97.81 100 THR A CA 1
ATOM 798 C C . THR A 1 100 ? 1.240 5.948 7.384 1.00 97.81 100 THR A C 1
ATOM 800 O O . THR A 1 100 ? 0.663 5.591 8.412 1.00 97.81 100 THR A O 1
ATOM 803 N N . ALA A 1 101 ? 1.176 7.215 6.966 1.00 97.00 101 ALA A N 1
ATOM 804 C CA . ALA A 1 101 ? 0.485 8.261 7.719 1.00 97.00 101 ALA A CA 1
ATOM 805 C C . ALA A 1 101 ? -1.036 8.024 7.824 1.00 97.00 101 ALA A C 1
ATOM 807 O O . ALA A 1 101 ? -1.676 8.413 8.808 1.00 97.00 101 ALA A O 1
ATOM 808 N N . ARG A 1 102 ? -1.658 7.417 6.806 1.00 96.75 102 ARG A N 1
ATOM 809 C CA . ARG A 1 102 ? -3.081 7.036 6.828 1.00 96.75 102 ARG A CA 1
ATOM 810 C C . ARG A 1 102 ? -3.315 5.826 7.729 1.00 96.75 102 ARG A C 1
ATOM 812 O O . ARG A 1 102 ? -4.244 5.870 8.534 1.00 96.75 102 ARG A O 1
ATOM 819 N N . ALA A 1 103 ? -2.445 4.822 7.664 1.00 97.06 103 ALA A N 1
ATOM 820 C CA . ALA A 1 103 ? -2.490 3.634 8.510 1.00 97.06 103 ALA A CA 1
ATOM 821 C C . ALA A 1 103 ? -2.375 3.989 9.997 1.00 97.06 103 ALA A C 1
ATOM 823 O O . ALA A 1 103 ? -3.242 3.615 10.785 1.00 97.06 103 ALA A O 1
ATOM 824 N N . VAL A 1 104 ? -1.389 4.812 10.374 1.00 97.56 104 VAL A N 1
ATOM 825 C CA . VAL A 1 104 ? -1.219 5.276 11.763 1.00 97.56 104 VAL A CA 1
ATOM 826 C C . VAL A 1 104 ? -2.467 6.009 12.262 1.00 97.56 104 VAL A C 1
ATOM 828 O O . VAL A 1 104 ? -2.950 5.745 13.363 1.00 97.56 104 VAL A O 1
ATOM 831 N N . ARG A 1 105 ? -3.046 6.900 11.447 1.00 94.94 105 ARG A N 1
ATOM 832 C CA . ARG A 1 105 ? -4.288 7.597 11.818 1.00 94.94 105 ARG A CA 1
ATOM 833 C C . ARG A 1 105 ? -5.471 6.641 11.961 1.00 94.94 105 ARG A C 1
ATOM 835 O O . ARG A 1 105 ? -6.262 6.807 12.885 1.00 94.94 105 ARG A O 1
ATOM 842 N N . CYS A 1 106 ? -5.606 5.658 11.073 1.00 96.69 106 CYS A N 1
ATOM 843 C CA . CYS A 1 106 ? -6.649 4.639 11.175 1.00 96.69 106 CYS A CA 1
ATOM 844 C C . CYS A 1 106 ? -6.514 3.833 12.476 1.00 96.69 106 CYS A C 1
ATOM 846 O O . CYS A 1 106 ? -7.507 3.637 13.174 1.00 96.69 106 CYS A O 1
ATOM 848 N N . GLU A 1 107 ? -5.292 3.472 12.873 1.00 97.19 107 GLU A N 1
ATOM 849 C CA . GLU A 1 107 ? -5.032 2.782 14.141 1.00 97.19 107 GLU A CA 1
ATOM 850 C C . GLU A 1 107 ? -5.462 3.590 15.369 1.00 97.19 107 GLU A C 1
ATOM 852 O O . GLU A 1 107 ? -6.065 3.041 16.296 1.00 97.19 107 GLU A O 1
ATOM 857 N N . VAL A 1 108 ? -5.229 4.906 15.374 1.00 96.38 108 VAL A N 1
ATOM 858 C CA . VAL A 1 108 ? -5.737 5.787 16.439 1.00 96.38 108 VAL A CA 1
ATOM 859 C C . VAL A 1 108 ? -7.264 5.709 16.517 1.00 96.38 108 VAL A C 1
ATOM 861 O O . VAL A 1 108 ? -7.818 5.492 17.596 1.00 96.38 108 VAL A O 1
ATOM 864 N N . TRP A 1 109 ? -7.957 5.788 15.378 1.00 95.50 109 TRP A N 1
ATOM 865 C CA . TRP A 1 109 ? -9.416 5.664 15.339 1.00 95.50 109 TRP A CA 1
ATOM 866 C C . TRP A 1 109 ? -9.913 4.280 15.765 1.00 95.50 109 TRP A C 1
ATOM 868 O O . TRP A 1 109 ? -10.908 4.195 16.483 1.00 95.50 109 TRP A O 1
ATOM 878 N N . ARG A 1 110 ? -9.211 3.199 15.406 1.00 96.62 110 ARG A N 1
ATOM 879 C CA . ARG A 1 110 ? -9.512 1.834 15.870 1.00 96.62 110 ARG A CA 1
ATOM 880 C C . ARG A 1 110 ? -9.374 1.707 17.387 1.00 96.62 110 ARG A C 1
ATOM 882 O O . ARG A 1 110 ? -10.169 1.018 18.030 1.00 96.62 110 ARG A O 1
ATOM 889 N N . ARG A 1 111 ? -8.370 2.351 17.989 1.00 96.31 111 ARG A N 1
ATOM 890 C CA . ARG A 1 111 ? -8.192 2.377 19.452 1.00 96.31 111 ARG A CA 1
ATOM 891 C C . ARG A 1 111 ? -9.321 3.145 20.135 1.00 96.31 111 ARG A C 1
ATOM 893 O O . ARG A 1 111 ? -9.925 2.612 21.067 1.00 96.31 111 ARG A O 1
ATOM 900 N N . GLU A 1 112 ? -9.656 4.332 19.635 1.00 95.12 112 GLU A N 1
ATOM 901 C CA . GLU A 1 112 ? -10.767 5.134 20.163 1.00 95.12 112 GLU A CA 1
ATOM 902 C C . GLU A 1 112 ? -12.117 4.427 20.010 1.00 95.12 112 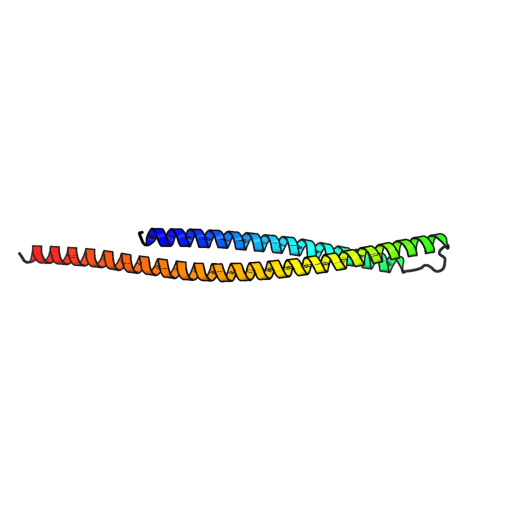GLU A C 1
ATOM 904 O O . GLU A 1 112 ? -12.927 4.414 20.938 1.00 95.12 112 GLU A O 1
ATOM 909 N N . PHE A 1 113 ? -12.337 3.754 18.881 1.00 95.69 113 PHE A N 1
ATOM 910 C CA . PHE A 1 113 ? -13.519 2.930 18.655 1.00 95.69 113 PHE A CA 1
ATOM 911 C C . PHE A 1 113 ? -13.661 1.832 19.714 1.00 95.69 113 PHE A C 1
ATOM 913 O O . PHE A 1 113 ? -14.686 1.762 20.394 1.00 95.69 113 PHE A O 1
ATOM 920 N N . ARG A 1 114 ? -12.606 1.029 19.919 1.00 96.19 114 ARG A N 1
ATOM 921 C CA . ARG A 1 114 ? -12.581 -0.038 20.935 1.00 96.19 114 ARG A CA 1
ATOM 922 C C . ARG A 1 114 ? -12.802 0.502 22.344 1.00 96.19 114 ARG A C 1
ATOM 924 O O . ARG A 1 114 ? -13.535 -0.097 23.125 1.00 96.19 114 ARG A O 1
ATOM 931 N N . ARG A 1 115 ? -12.196 1.645 22.675 1.00 95.44 115 ARG A N 1
ATOM 932 C CA . ARG A 1 115 ? -12.407 2.311 23.967 1.00 95.44 115 ARG A CA 1
ATOM 933 C C . ARG A 1 115 ? -13.872 2.704 24.154 1.00 95.44 115 ARG A C 1
ATOM 935 O O . ARG A 1 115 ? -14.416 2.517 25.238 1.00 95.44 115 ARG A O 1
ATOM 942 N N . ARG A 1 116 ? -14.510 3.240 23.112 1.00 93.88 116 ARG A N 1
ATOM 943 C CA . ARG A 1 116 ? -15.896 3.707 23.190 1.00 93.88 116 ARG A CA 1
ATOM 944 C C . ARG A 1 116 ? -16.904 2.568 23.275 1.00 93.88 116 ARG A C 1
ATOM 946 O O . ARG A 1 116 ? -17.877 2.725 24.002 1.00 93.88 116 ARG A O 1
ATOM 953 N N . ILE A 1 117 ? -16.661 1.459 22.577 1.00 95.25 117 ILE A N 1
ATOM 954 C CA . ILE A 1 117 ? -17.469 0.238 22.709 1.00 95.25 117 ILE A CA 1
ATOM 955 C C . ILE A 1 117 ? -17.467 -0.229 24.162 1.00 95.25 117 ILE A C 1
ATOM 957 O O . ILE A 1 117 ? -18.530 -0.283 24.769 1.00 95.25 117 ILE A O 1
ATOM 961 N N . ARG A 1 118 ? -16.278 -0.421 24.748 1.00 95.25 118 ARG A N 1
ATOM 962 C CA . ARG A 1 118 ? -16.154 -0.867 26.143 1.00 95.25 118 ARG A CA 1
ATOM 963 C C . ARG A 1 118 ? -16.883 0.043 27.124 1.00 95.25 118 ARG A C 1
ATOM 965 O O . ARG A 1 118 ? -17.508 -0.435 28.058 1.00 95.25 118 ARG A O 1
ATOM 972 N N . GLN A 1 119 ? -16.819 1.359 26.918 1.00 94.12 119 GLN A N 1
ATOM 973 C CA . GLN A 1 119 ? -17.540 2.290 27.785 1.00 94.12 119 GLN A CA 1
ATOM 974 C C . GLN A 1 119 ? -19.058 2.103 27.691 1.00 94.12 119 GLN A C 1
ATOM 976 O O . GLN A 1 119 ? -19.732 2.126 28.712 1.00 94.12 119 GLN A O 1
ATOM 981 N N . VAL A 1 120 ? -19.587 1.924 26.479 1.00 93.06 120 VAL A N 1
ATOM 982 C CA . VAL A 1 120 ? -21.023 1.703 26.275 1.00 93.06 120 VAL A CA 1
ATOM 983 C C . VAL A 1 120 ? -21.464 0.384 26.907 1.00 93.06 120 VAL A C 1
ATOM 985 O O . VAL A 1 120 ? -22.481 0.374 27.585 1.00 93.06 120 VAL A O 1
ATOM 988 N N . GLU A 1 121 ? -20.679 -0.683 26.768 1.00 93.12 121 GLU A N 1
ATOM 989 C CA . GLU A 1 121 ? -20.956 -1.980 27.405 1.00 93.12 121 GLU A CA 1
ATOM 990 C C . GLU A 1 121 ? -20.984 -1.875 28.939 1.00 93.12 121 GLU A C 1
ATOM 992 O O . GLU A 1 121 ? -21.887 -2.403 29.581 1.00 93.12 121 GLU A O 1
ATOM 997 N N . ILE A 1 122 ? -20.040 -1.136 29.537 1.00 93.94 122 ILE A N 1
ATOM 998 C CA . ILE A 1 122 ? -20.013 -0.892 30.989 1.00 93.94 122 ILE A CA 1
ATOM 999 C C . ILE A 1 122 ? -21.243 -0.096 31.439 1.00 93.94 122 ILE A C 1
ATOM 1001 O O . ILE A 1 122 ? -21.845 -0.416 32.464 1.00 93.94 122 ILE A O 1
ATOM 1005 N N . ASP A 1 123 ? -21.598 0.962 30.708 1.00 90.94 123 ASP A N 1
ATOM 1006 C CA . ASP A 1 123 ? -22.736 1.816 31.054 1.00 90.94 123 ASP A CA 1
ATOM 1007 C C . ASP A 1 123 ? -24.063 1.043 30.942 1.00 90.94 123 ASP A C 1
ATOM 1009 O O . ASP A 1 123 ? -24.942 1.206 31.789 1.00 90.94 123 ASP A O 1
ATOM 1013 N N . GLU A 1 124 ? -24.187 0.173 29.936 1.00 90.69 124 GLU A N 1
ATOM 1014 C CA . GLU A 1 124 ? -25.344 -0.705 29.737 1.00 90.69 124 GLU A CA 1
ATOM 1015 C C . GLU A 1 124 ? -25.446 -1.760 30.843 1.00 90.69 124 GLU A C 1
ATOM 1017 O O . GLU A 1 124 ? -26.487 -1.840 31.493 1.00 90.69 124 GLU A O 1
ATOM 1022 N N . GLY A 1 125 ? -24.353 -2.460 31.164 1.00 92.00 125 GLY A N 1
ATOM 1023 C CA . GLY A 1 125 ? -24.341 -3.447 32.250 1.00 92.00 125 GLY A CA 1
ATOM 1024 C C . GLY A 1 125 ? -24.655 -2.840 33.623 1.00 92.00 125 GLY A C 1
ATOM 1025 O O . GLY A 1 125 ? -25.377 -3.430 34.421 1.00 92.00 125 GLY A O 1
ATOM 1026 N N . ARG A 1 126 ? -24.193 -1.612 33.900 1.00 93.31 126 ARG A N 1
ATOM 1027 C CA . ARG A 1 126 ? -24.572 -0.879 35.125 1.00 93.31 126 ARG A CA 1
ATOM 1028 C C . ARG A 1 126 ? -26.055 -0.517 35.157 1.00 93.31 126 ARG A C 1
ATOM 1030 O O . ARG A 1 126 ? -26.644 -0.499 36.235 1.00 93.31 126 ARG A O 1
ATOM 1037 N N . GLY A 1 127 ? -26.636 -0.177 34.009 1.00 91.25 127 GLY A N 1
ATOM 1038 C CA . GLY A 1 127 ? -28.067 0.099 33.890 1.00 91.25 127 GLY A CA 1
ATOM 1039 C C . GLY A 1 127 ? -28.908 -1.150 34.143 1.00 91.25 127 GLY A C 1
ATOM 1040 O O . GLY A 1 127 ? -29.861 -1.094 34.916 1.00 91.25 127 GLY A O 1
ATOM 1041 N N . GLU A 1 128 ? -28.514 -2.276 33.549 1.00 92.62 128 GLU A N 1
ATOM 1042 C CA . GLU A 1 128 ? -29.168 -3.574 33.741 1.00 92.62 128 GLU A CA 1
ATOM 1043 C C . GLU A 1 128 ? -29.092 -4.041 35.196 1.00 92.62 128 GLU A C 1
ATOM 1045 O O . GLU A 1 128 ? -30.120 -4.399 35.768 1.00 92.62 128 GLU A O 1
ATOM 1050 N N . GLN A 1 129 ? -27.915 -3.947 35.827 1.00 93.06 129 GLN A N 1
ATOM 1051 C CA . GLN A 1 129 ? -27.746 -4.304 37.237 1.00 93.06 129 GLN A CA 1
ATOM 1052 C C . GLN A 1 129 ? -28.663 -3.476 38.142 1.00 93.06 129 GLN A C 1
ATOM 1054 O O . GLN A 1 129 ? -29.367 -4.030 38.977 1.00 93.06 129 GLN A O 1
ATOM 1059 N N . ARG A 1 130 ? -28.716 -2.151 37.945 1.00 94.38 130 ARG A N 1
ATOM 1060 C CA . ARG A 1 130 ? -29.601 -1.279 38.737 1.00 94.38 130 ARG A CA 1
ATOM 1061 C C . ARG A 1 130 ? -31.068 -1.661 38.580 1.00 94.38 130 ARG A C 1
ATOM 1063 O O . ARG A 1 130 ? -31.783 -1.714 39.573 1.00 94.38 130 ARG A O 1
ATOM 1070 N N . ALA A 1 131 ? -31.508 -1.948 37.355 1.00 93.75 131 ALA A N 1
ATOM 1071 C CA . ALA A 1 131 ? -32.880 -2.377 37.106 1.00 93.75 131 ALA A CA 1
ATOM 1072 C C . ALA A 1 131 ? -33.196 -3.708 37.813 1.00 93.75 131 ALA A C 1
ATOM 1074 O O . ALA A 1 131 ? -34.275 -3.862 38.385 1.00 93.75 131 ALA A O 1
ATOM 1075 N N . GLN A 1 132 ? -32.253 -4.655 37.818 1.00 94.50 132 GLN A N 1
ATOM 1076 C CA . GLN A 1 132 ? -32.394 -5.922 38.541 1.00 94.50 132 GLN A CA 1
ATOM 1077 C C . GLN A 1 132 ? -32.436 -5.718 40.063 1.00 94.50 132 GLN A C 1
ATOM 1079 O O . GLN A 1 132 ? -33.309 -6.282 40.723 1.00 94.50 132 GLN A O 1
ATOM 1084 N N . ASP A 1 133 ? -31.559 -4.877 40.614 1.00 95.88 133 ASP A N 1
ATOM 1085 C CA . ASP A 1 133 ? -31.509 -4.571 42.050 1.00 95.88 133 ASP A CA 1
ATOM 1086 C C . ASP A 1 133 ? -32.801 -3.881 42.529 1.00 95.88 133 ASP A C 1
ATOM 1088 O O . ASP A 1 133 ? -33.332 -4.188 43.603 1.00 95.88 133 ASP A O 1
ATOM 1092 N N . GLU A 1 134 ? -33.353 -2.970 41.720 1.00 95.62 134 GLU A N 1
ATOM 1093 C CA . GLU A 1 134 ? -34.638 -2.317 41.989 1.00 95.62 134 GLU A CA 1
ATOM 1094 C C . GLU A 1 134 ? -35.795 -3.323 41.996 1.00 95.62 134 GLU A C 1
ATOM 1096 O O . GLU A 1 134 ? -36.621 -3.303 42.913 1.00 95.62 134 GLU A O 1
ATOM 1101 N N . LEU A 1 135 ? -35.842 -4.234 41.018 1.00 95.94 135 LEU A N 1
ATOM 1102 C CA . LEU A 1 135 ? -36.843 -5.303 40.966 1.00 95.94 135 LEU A CA 1
ATOM 1103 C C . LEU A 1 135 ? -36.734 -6.239 42.175 1.00 95.94 135 LEU A C 1
ATOM 1105 O O . LEU A 1 135 ? -37.751 -6.539 42.803 1.00 95.94 135 LEU A O 1
ATOM 1109 N N . ALA A 1 136 ? -35.518 -6.651 42.542 1.00 94.62 136 ALA A N 1
ATOM 1110 C CA . ALA A 1 136 ? -35.269 -7.488 43.713 1.00 94.62 136 ALA A CA 1
ATOM 1111 C C . ALA A 1 136 ? -35.714 -6.793 45.010 1.00 94.62 136 ALA A C 1
ATOM 1113 O O . ALA A 1 136 ? -36.404 -7.391 45.835 1.00 94.62 136 ALA A O 1
ATOM 1114 N N . THR A 1 137 ? -35.404 -5.501 45.155 1.00 94.94 137 THR A N 1
ATOM 1115 C CA . THR A 1 137 ? -35.829 -4.687 46.304 1.00 94.94 137 THR A CA 1
ATOM 1116 C C . THR A 1 137 ? -37.353 -4.597 46.392 1.00 94.94 137 THR A C 1
ATOM 1118 O O . THR A 1 137 ? -37.926 -4.741 47.473 1.00 94.94 137 THR A O 1
ATOM 1121 N N . GLN A 1 138 ? -38.035 -4.372 45.265 1.00 94.94 138 GLN A N 1
ATOM 1122 C CA . GLN A 1 138 ? -39.497 -4.325 45.229 1.00 94.94 138 GLN A CA 1
ATOM 1123 C C . GLN A 1 138 ? -40.132 -5.679 45.552 1.00 94.94 138 GLN A C 1
ATOM 1125 O O . GLN A 1 138 ? -41.143 -5.711 46.251 1.00 94.94 138 GLN A O 1
ATOM 1130 N N . ALA A 1 139 ? -39.565 -6.778 45.052 1.00 94.50 139 ALA A N 1
ATOM 1131 C CA . ALA A 1 139 ? -40.031 -8.126 45.362 1.00 94.50 139 ALA A CA 1
ATOM 1132 C C . ALA A 1 139 ? -39.875 -8.430 46.859 1.00 94.50 139 ALA A C 1
ATOM 1134 O O . ALA A 1 139 ? -40.838 -8.853 47.495 1.00 94.50 139 ALA A O 1
ATOM 1135 N N . TRP A 1 140 ? -38.712 -8.112 47.438 1.00 93.88 140 TRP A N 1
ATOM 1136 C CA . TRP A 1 140 ? -38.444 -8.291 48.865 1.00 93.88 140 TRP A CA 1
ATOM 1137 C C . TRP A 1 140 ? -39.415 -7.498 49.750 1.00 93.88 140 TRP A C 1
ATOM 1139 O O . TRP A 1 140 ? -39.992 -8.047 50.687 1.00 93.88 140 TRP A O 1
ATOM 1149 N N . ARG A 1 141 ? -39.671 -6.223 49.417 1.00 93.25 141 ARG A N 1
ATOM 1150 C CA . ARG A 1 141 ? -40.651 -5.395 50.144 1.00 93.25 141 ARG A CA 1
ATOM 1151 C C . ARG A 1 141 ? -42.066 -5.970 50.094 1.00 93.25 141 ARG A C 1
ATOM 1153 O O . ARG A 1 141 ? -42.794 -5.829 51.065 1.00 93.25 141 ARG A O 1
ATOM 1160 N N . ARG A 1 142 ? -42.456 -6.600 48.981 1.00 92.81 142 ARG A N 1
ATOM 1161 C CA . ARG A 1 142 ? -43.777 -7.233 48.832 1.00 92.81 142 ARG A CA 1
ATOM 1162 C C . ARG A 1 142 ? -43.893 -8.561 49.577 1.00 92.81 142 ARG A C 1
ATOM 1164 O O . ARG A 1 142 ? -44.996 -8.905 49.963 1.00 92.81 142 ARG A O 1
ATOM 1171 N N . SER A 1 143 ? -42.798 -9.299 49.765 1.00 88.50 143 SER A N 1
ATOM 1172 C CA . SER A 1 143 ? -42.798 -10.549 50.542 1.00 88.50 143 SER A CA 1
ATOM 1173 C C . SER A 1 143 ? -42.683 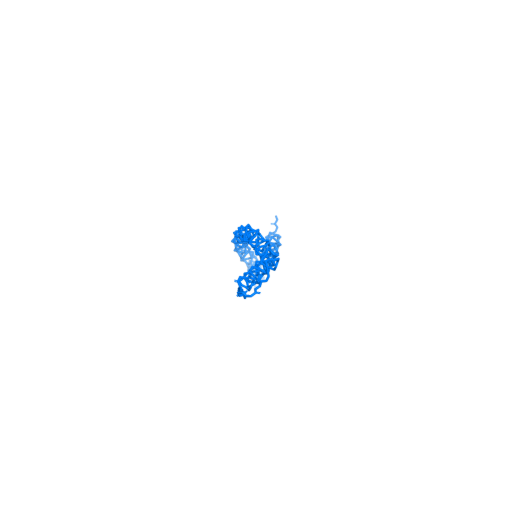-10.343 52.055 1.00 88.50 143 SER A C 1
ATOM 1175 O O . SER A 1 143 ? -42.931 -11.273 52.811 1.00 88.50 143 SER A O 1
ATOM 1177 N N . ALA A 1 144 ? -42.240 -9.160 52.489 1.00 78.25 144 ALA A N 1
ATOM 1178 C CA . ALA A 1 144 ? -42.088 -8.797 53.899 1.00 78.25 144 ALA A CA 1
ATOM 1179 C C . ALA A 1 144 ? -43.320 -8.073 54.486 1.00 78.25 144 ALA A C 1
ATOM 1181 O O . ALA A 1 144 ? -43.299 -7.716 55.663 1.00 78.25 144 ALA A O 1
ATOM 1182 N N . ALA A 1 145 ? -44.346 -7.830 53.664 1.00 59.19 145 ALA A N 1
ATOM 1183 C CA . ALA A 1 145 ? -45.651 -7.289 54.045 1.00 59.19 145 ALA A CA 1
ATOM 1184 C C . ALA A 1 145 ? -46.680 -8.423 54.110 1.00 59.19 145 ALA A C 1
ATOM 1186 O O . ALA A 1 145 ? -47.558 -8.352 54.996 1.00 59.19 145 ALA A O 1
#

Radius of gyration: 33.91 Å; chains: 1; bounding box: 82×22×99 Å

Sequence (145 aa):
MSGRRKVARIAGLVRSREAEIDRLTADLARQEAIRQRIQNNLRTMQQLFDEAGRTNPAAFALLSQNRSGYRQLLLDAMTQHRAALRAHEENMQVSRQLLTARAVRCEVWRREFRRRIRQVEIDEGRGEQRAQDELATQAWRRSAA

Foldseek 3Di:
DDLVVVLVVLVVVLVVLVVVLVVLVVVLVVLVVVLVVLVVVLVVLVVVLVVLVPDDPPDDPVSVVVSVVSNVVSVVVSVVSVVVSVVSVVVSVVSVVVSVVSVVVSVVSVVVSVVSVVVSVVVVVVVVVVVVVVVVVVVVVVVVD

Secondary structure (DSSP, 8-state):
--HHHHHHHHHHHHHHHHHHHHHHHHHHHHHHHHHHHHHHHHHHHHHHHHHHT---TT--HHHHHHHHHHHHHHHHHHHHHHHHHHHHHHHHHHHHHHHHHHHHHHHHHHHHHHHHHHHHHHHHHHHHHHHHHHHHHHHHHHH--

Organism: NCBI:txid488732

InterPro domains:
  IPR012823 Flagellar export FliJ [PF02050] (11-144)
  IPR036353 XPC-binding domain superfamily [SSF101238] (32-79)
  IPR053716 Flagellar assembly and chemotaxis effector [G3DSA:1.10.287.1700] (6-144)